Protein AF-A0A813JME2-F1 (afdb_monomer_lite)

Structure (mmCIF, N/CA/C/O backbone):
data_AF-A0A813JME2-F1
#
_entry.id   AF-A0A813JME2-F1
#
loop_
_atom_site.group_PDB
_atom_site.id
_atom_site.type_symbol
_atom_site.label_atom_id
_atom_site.label_alt_id
_atom_site.label_comp_id
_atom_site.label_asym_id
_atom_site.label_entity_id
_atom_site.label_seq_id
_atom_site.pdbx_PDB_ins_code
_atom_site.Cartn_x
_atom_site.Cartn_y
_atom_site.Cartn_z
_atom_site.occupancy
_atom_site.B_iso_or_equiv
_atom_site.auth_seq_id
_atom_site.auth_comp_id
_atom_site.auth_asym_id
_atom_site.auth_atom_id
_atom_site.pdbx_PDB_model_num
ATOM 1 N N . MET A 1 1 ? -10.089 8.782 38.015 1.00 60.94 1 MET A N 1
ATOM 2 C CA . MET A 1 1 ? -9.606 7.844 36.977 1.00 60.94 1 MET A CA 1
ATOM 3 C C . MET A 1 1 ? -10.168 8.331 35.656 1.00 60.94 1 MET A C 1
ATOM 5 O O . MET A 1 1 ? -11.338 8.690 35.646 1.00 60.94 1 MET A O 1
ATOM 9 N N . ALA A 1 2 ? -9.352 8.456 34.610 1.00 76.62 2 ALA A N 1
ATOM 10 C CA . ALA A 1 2 ? -9.854 8.863 33.297 1.00 76.62 2 ALA A CA 1
ATOM 11 C C . ALA A 1 2 ? -10.703 7.731 32.699 1.00 76.62 2 ALA A C 1
ATOM 13 O O . ALA A 1 2 ? -10.344 6.561 32.836 1.00 76.62 2 ALA A O 1
ATOM 14 N N . GLU A 1 3 ? -11.829 8.080 32.084 1.00 81.38 3 GLU A N 1
ATOM 15 C CA . GLU A 1 3 ? -12.683 7.129 31.374 1.00 81.38 3 GLU A CA 1
ATOM 16 C C . GLU A 1 3 ? -11.944 6.600 30.127 1.00 81.38 3 GLU A C 1
ATOM 18 O O . GLU A 1 3 ? -11.267 7.388 29.453 1.00 81.38 3 GLU A O 1
ATOM 23 N N . PRO A 1 4 ? -12.007 5.289 29.818 1.00 81.31 4 PRO A N 1
ATOM 24 C CA . PRO A 1 4 ? -11.370 4.739 28.626 1.00 81.31 4 PRO A CA 1
ATOM 25 C C . PRO A 1 4 ? -11.889 5.419 27.357 1.00 81.31 4 PRO A C 1
ATOM 27 O O . PRO A 1 4 ? -13.094 5.572 27.171 1.00 81.31 4 PRO A O 1
ATOM 30 N N . ILE A 1 5 ? -10.982 5.807 26.459 1.00 81.44 5 ILE A N 1
ATOM 31 C CA . ILE A 1 5 ? -11.365 6.402 25.176 1.00 81.44 5 ILE A CA 1
ATOM 32 C C . ILE A 1 5 ? -11.728 5.262 24.213 1.00 81.44 5 ILE A C 1
ATOM 34 O O . ILE A 1 5 ? -10.855 4.448 23.896 1.00 81.44 5 ILE A O 1
ATOM 38 N N . PRO A 1 6 ? -12.972 5.186 23.706 1.00 80.56 6 PRO A N 1
ATOM 39 C CA . PRO A 1 6 ? -13.353 4.148 22.763 1.00 80.56 6 PRO A CA 1
ATOM 40 C C . PRO A 1 6 ? -12.630 4.367 21.432 1.00 80.56 6 PRO A C 1
ATOM 42 O O . PRO A 1 6 ? -12.854 5.359 20.735 1.00 80.56 6 PRO A O 1
ATOM 45 N N . VAL A 1 7 ? -11.776 3.416 21.054 1.00 83.12 7 VAL A N 1
ATOM 46 C CA . VAL A 1 7 ? -11.053 3.441 19.778 1.00 83.12 7 VAL A CA 1
ATOM 47 C C . VAL A 1 7 ? -11.623 2.426 18.793 1.00 83.12 7 VAL A C 1
ATOM 49 O O . VAL A 1 7 ? -12.152 1.373 19.162 1.00 83.12 7 VAL A O 1
ATOM 52 N N . LYS A 1 8 ? -11.509 2.754 17.506 1.00 86.25 8 LYS A N 1
ATOM 53 C CA . LYS A 1 8 ? -11.695 1.805 16.409 1.00 86.25 8 LYS A CA 1
ATOM 54 C C . LYS A 1 8 ? -10.334 1.534 15.787 1.00 86.25 8 LYS A C 1
ATOM 56 O O . LYS A 1 8 ? -9.578 2.471 15.549 1.00 86.25 8 LYS A O 1
ATOM 61 N N . VAL A 1 9 ? -10.044 0.272 15.505 1.00 88.56 9 VAL A N 1
ATOM 62 C CA . VAL A 1 9 ? -8.795 -0.152 14.868 1.00 88.56 9 VAL A CA 1
ATOM 63 C C . VAL A 1 9 ? -9.138 -0.850 13.570 1.00 88.56 9 VAL A C 1
ATOM 65 O O . VAL A 1 9 ? -10.045 -1.681 13.500 1.00 88.56 9 VAL A O 1
ATOM 68 N N . LEU A 1 10 ? -8.395 -0.498 12.533 1.00 90.81 10 LEU A N 1
ATOM 69 C CA . LEU A 1 10 ? -8.488 -1.128 11.235 1.00 90.81 10 LEU A CA 1
ATOM 70 C C . LEU A 1 10 ? -7.415 -2.218 11.142 1.00 90.81 10 LEU A C 1
ATOM 72 O O . LEU A 1 10 ? -6.223 -1.928 11.190 1.00 90.81 10 LEU A O 1
ATOM 76 N N . LEU A 1 11 ? -7.844 -3.474 11.048 1.00 90.88 11 LEU A N 1
ATOM 77 C CA . LEU A 1 11 ? -6.960 -4.636 11.039 1.00 90.88 11 LEU A CA 1
ATOM 78 C C . LEU A 1 11 ? -6.578 -5.014 9.606 1.00 90.88 11 LEU A C 1
ATOM 80 O O . LEU A 1 11 ? -7.456 -5.202 8.762 1.00 90.88 11 LEU A O 1
ATOM 84 N N . HIS A 1 12 ? -5.277 -5.174 9.359 1.00 91.25 12 HIS A N 1
ATOM 85 C CA . HIS A 1 12 ? -4.747 -5.572 8.056 1.00 91.25 12 HIS A CA 1
ATOM 86 C C . HIS A 1 12 ? -5.102 -7.036 7.703 1.00 91.25 12 HIS A C 1
ATOM 88 O O . HIS A 1 12 ? -5.346 -7.856 8.601 1.00 91.25 12 HIS A O 1
ATOM 94 N N . PRO A 1 13 ? -5.126 -7.389 6.403 1.00 87.75 13 PRO A N 1
ATOM 95 C CA . PRO A 1 13 ? -5.494 -8.729 5.937 1.00 87.75 13 PRO A CA 1
ATOM 96 C C . PRO A 1 13 ? -4.364 -9.771 6.021 1.00 87.75 13 PRO A C 1
ATOM 98 O O . PRO A 1 13 ? -4.634 -10.960 5.892 1.00 87.75 13 PRO A O 1
ATOM 101 N N . LEU A 1 14 ? -3.119 -9.354 6.277 1.00 87.38 14 LEU A N 1
ATOM 102 C CA . LEU A 1 14 ? -1.925 -10.218 6.395 1.00 87.38 14 LEU A CA 1
ATOM 103 C C . LEU A 1 14 ? -1.795 -10.910 7.775 1.00 87.38 14 LEU A C 1
ATOM 105 O O . LEU A 1 14 ? -0.709 -11.010 8.339 1.00 87.38 14 LEU A O 1
ATOM 109 N N . ARG A 1 15 ? -2.918 -11.297 8.385 1.00 83.75 15 ARG A N 1
ATOM 110 C CA . ARG A 1 15 ? -2.955 -11.986 9.688 1.00 83.75 15 ARG A CA 1
ATOM 111 C C . ARG A 1 15 ? -3.179 -13.476 9.470 1.00 83.75 15 ARG A C 1
ATOM 113 O O . ARG A 1 15 ? -3.865 -13.853 8.521 1.00 83.75 15 ARG A O 1
ATOM 120 N N . ASP A 1 16 ? -2.690 -14.305 10.385 1.00 78.50 16 ASP A N 1
ATOM 121 C CA . ASP A 1 16 ? -2.906 -15.751 10.319 1.00 78.50 16 ASP A CA 1
ATOM 122 C C . ASP A 1 16 ? -4.400 -16.088 10.166 1.00 78.50 16 ASP A C 1
ATOM 124 O O . ASP A 1 16 ? -5.275 -15.471 10.787 1.00 78.50 16 ASP A O 1
ATOM 128 N N . GLY A 1 17 ? -4.704 -17.030 9.270 1.00 74.62 17 GLY A N 1
ATOM 129 C CA . GLY A 1 17 ? -6.075 -17.442 8.954 1.00 74.62 17 GLY A CA 1
ATOM 130 C C . GLY A 1 17 ? -6.887 -16.457 8.101 1.00 74.62 17 GLY A C 1
ATOM 131 O O . GLY A 1 17 ? -8.100 -16.627 7.987 1.00 74.62 17 GLY A O 1
ATOM 132 N N . HIS A 1 18 ? -6.262 -15.434 7.510 1.00 77.81 18 HIS A N 1
ATOM 133 C CA . HIS A 1 18 ? -6.914 -14.481 6.603 1.00 77.81 18 HIS A CA 1
ATOM 134 C C . HIS A 1 18 ? -6.369 -14.600 5.166 1.00 77.81 18 HIS A C 1
ATOM 136 O O . HIS A 1 18 ? -5.493 -15.405 4.875 1.00 77.81 18 HIS A O 1
ATOM 142 N N . SER A 1 19 ? -6.929 -13.824 4.233 1.00 73.19 19 SER A N 1
ATOM 143 C CA . SER A 1 19 ? -6.691 -13.941 2.784 1.00 73.19 19 SER A CA 1
ATOM 144 C C . SER A 1 19 ? -5.310 -13.481 2.286 1.00 73.19 19 SER A C 1
ATOM 146 O O . SER A 1 19 ? -5.064 -13.539 1.080 1.00 73.19 19 SER A O 1
ATOM 148 N N . GLY A 1 20 ? -4.453 -12.947 3.162 1.00 73.12 20 GLY A N 1
ATOM 149 C CA . GLY A 1 20 ? -3.122 -12.440 2.819 1.00 73.12 20 GLY A CA 1
ATOM 150 C C . GLY A 1 20 ? -1.989 -13.377 3.256 1.00 73.12 20 GLY A C 1
ATOM 151 O O . GLY A 1 20 ? -2.209 -14.250 4.096 1.00 73.12 20 GLY A O 1
ATOM 152 N N . PRO A 1 21 ? -0.771 -13.200 2.715 1.00 78.94 21 PRO A N 1
ATOM 153 C CA . PRO A 1 21 ? 0.411 -13.874 3.244 1.00 78.94 21 PRO A CA 1
ATOM 154 C C . PRO A 1 21 ? 0.682 -13.432 4.697 1.00 78.94 21 PRO A C 1
ATOM 156 O O . PRO A 1 21 ? 0.297 -12.316 5.064 1.00 78.94 21 PRO A O 1
ATOM 159 N N . PRO A 1 22 ? 1.346 -14.266 5.520 1.00 86.75 22 PRO A N 1
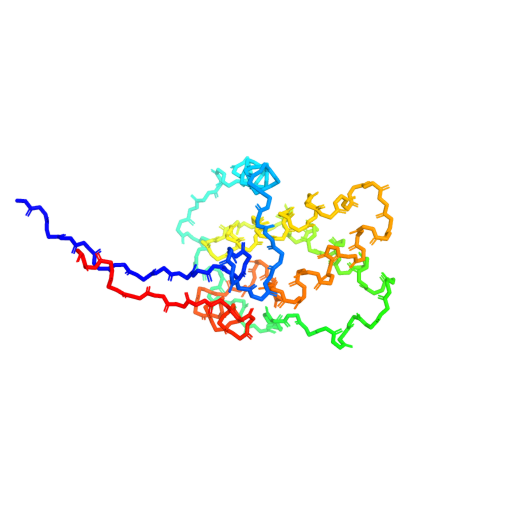ATOM 160 C CA . PRO A 1 22 ? 1.761 -13.870 6.863 1.00 86.75 22 PRO A CA 1
ATOM 161 C C . PRO A 1 22 ? 2.603 -12.590 6.838 1.00 86.75 22 PRO A C 1
ATOM 163 O O . PRO A 1 22 ? 3.437 -12.402 5.950 1.00 86.75 22 PRO A O 1
ATOM 166 N N . LEU A 1 23 ? 2.376 -11.707 7.809 1.00 91.44 23 LEU A N 1
ATOM 167 C CA . LEU A 1 23 ? 3.125 -10.461 7.947 1.00 91.44 23 LEU A CA 1
ATOM 168 C C . LEU A 1 23 ? 4.603 -10.740 8.265 1.00 91.44 23 LEU A C 1
ATOM 170 O O . LEU A 1 23 ? 4.917 -11.370 9.276 1.00 91.44 23 LEU A O 1
ATOM 174 N N . ASP A 1 24 ? 5.518 -10.190 7.465 1.00 93.69 24 ASP A N 1
ATOM 175 C CA . ASP A 1 24 ? 6.935 -10.140 7.827 1.00 93.69 24 ASP A CA 1
ATOM 176 C C . ASP A 1 24 ? 7.168 -8.998 8.828 1.00 93.69 24 ASP A C 1
ATOM 178 O O . ASP A 1 24 ? 7.235 -7.815 8.482 1.00 93.69 24 ASP A O 1
ATOM 182 N N . HIS A 1 25 ? 7.290 -9.361 10.103 1.00 91.75 25 HIS A N 1
ATOM 183 C CA . HIS A 1 25 ? 7.501 -8.405 11.186 1.00 91.75 25 HIS A CA 1
ATOM 184 C C . HIS A 1 25 ? 8.811 -7.614 11.055 1.00 91.75 25 HIS A C 1
ATOM 186 O O . HIS A 1 25 ? 8.851 -6.451 11.463 1.00 91.75 25 HIS A O 1
ATOM 192 N N . GLN A 1 26 ? 9.870 -8.206 10.492 1.00 94.94 26 GLN A N 1
ATOM 193 C CA . GLN A 1 26 ? 11.148 -7.514 10.310 1.00 94.94 26 GLN A CA 1
ATOM 194 C C . GLN A 1 26 ? 11.036 -6.475 9.198 1.00 94.94 26 GLN A C 1
ATOM 196 O O . GLN A 1 26 ? 11.411 -5.318 9.406 1.00 94.94 26 GLN A O 1
ATOM 201 N N . ALA A 1 27 ? 10.449 -6.852 8.059 1.00 93.94 27 ALA A N 1
ATOM 202 C CA . ALA A 1 27 ? 10.188 -5.925 6.963 1.00 93.94 27 ALA A CA 1
ATOM 203 C C . ALA A 1 27 ? 9.257 -4.784 7.397 1.00 93.94 27 ALA A C 1
ATOM 205 O O . ALA A 1 27 ? 9.490 -3.624 7.054 1.00 93.94 27 ALA A O 1
ATOM 206 N N . PHE A 1 28 ? 8.228 -5.088 8.197 1.00 93.56 28 PHE A N 1
ATOM 207 C CA . PHE A 1 28 ? 7.305 -4.076 8.708 1.00 93.56 28 PHE A CA 1
ATOM 208 C C . PHE A 1 28 ? 8.002 -3.099 9.658 1.00 93.56 28 PHE A C 1
ATOM 210 O O . PHE A 1 28 ? 7.843 -1.886 9.527 1.00 93.56 28 PHE A O 1
ATOM 217 N N . HIS A 1 29 ? 8.824 -3.602 10.581 1.00 92.94 29 HIS A N 1
ATOM 218 C CA . HIS A 1 29 ? 9.590 -2.746 11.482 1.00 92.94 29 HIS A CA 1
ATOM 219 C C . HIS A 1 29 ? 10.590 -1.862 10.723 1.00 92.94 29 HIS A C 1
ATOM 221 O O . HIS A 1 29 ? 10.688 -0.668 11.003 1.00 92.94 29 HIS A O 1
ATOM 227 N N . ALA A 1 30 ? 11.278 -2.417 9.721 1.00 91.12 30 ALA A N 1
ATOM 228 C CA . ALA A 1 30 ? 12.161 -1.650 8.847 1.00 91.12 30 ALA A CA 1
ATOM 229 C C . ALA A 1 30 ? 11.396 -0.539 8.108 1.00 91.12 30 ALA A C 1
ATOM 231 O O . ALA A 1 30 ? 11.845 0.606 8.090 1.00 91.12 30 ALA A O 1
ATOM 232 N N . ALA A 1 31 ? 10.200 -0.833 7.585 1.00 92.81 31 ALA A N 1
ATOM 233 C CA . ALA A 1 31 ? 9.345 0.164 6.944 1.00 92.81 31 ALA A CA 1
ATOM 234 C C . ALA A 1 31 ? 8.957 1.306 7.899 1.00 92.81 31 ALA A C 1
ATOM 236 O O . ALA A 1 31 ? 9.030 2.476 7.521 1.00 92.81 31 ALA A O 1
ATOM 237 N N . VAL A 1 32 ? 8.596 0.985 9.148 1.00 91.31 32 VAL A N 1
ATOM 238 C CA . VAL A 1 32 ? 8.302 1.989 10.186 1.00 91.31 32 VAL A CA 1
ATOM 239 C C . VAL A 1 32 ? 9.520 2.866 10.457 1.00 91.31 32 VAL A C 1
ATOM 241 O O . VAL A 1 32 ? 9.383 4.085 10.505 1.00 91.31 32 VAL A O 1
ATOM 244 N N . GLN A 1 33 ? 10.708 2.277 10.603 1.00 88.44 33 GLN A N 1
ATOM 245 C CA . GLN A 1 33 ? 11.939 3.031 10.852 1.00 88.44 33 GLN A CA 1
ATOM 246 C C . GLN A 1 33 ? 12.292 3.965 9.690 1.00 88.44 33 GLN A C 1
ATOM 248 O O . GLN A 1 33 ? 12.606 5.131 9.932 1.00 88.44 33 GLN A O 1
ATOM 253 N N . CYS A 1 34 ? 12.182 3.484 8.447 1.00 84.19 34 CYS A N 1
ATOM 254 C CA . CYS A 1 34 ? 12.389 4.305 7.256 1.00 84.19 34 CYS A CA 1
ATOM 255 C C . CYS A 1 34 ? 11.449 5.516 7.250 1.00 84.19 34 CYS A C 1
ATOM 257 O O . CYS A 1 34 ? 11.903 6.644 7.103 1.00 84.19 34 CYS A O 1
ATOM 259 N N . CYS A 1 35 ? 10.152 5.305 7.486 1.00 83.62 35 CYS A N 1
ATOM 260 C CA . CYS A 1 35 ? 9.176 6.395 7.461 1.00 83.62 35 CYS A CA 1
ATOM 261 C C . CYS A 1 35 ? 9.243 7.310 8.695 1.00 83.62 35 CYS A C 1
ATOM 263 O O . CYS A 1 35 ? 8.872 8.481 8.613 1.00 83.62 35 CYS A O 1
ATOM 265 N N . ALA A 1 36 ? 9.705 6.810 9.844 1.00 79.81 36 ALA A N 1
ATOM 266 C CA . ALA A 1 36 ? 9.856 7.613 11.054 1.00 79.81 36 ALA A CA 1
ATOM 267 C C . ALA A 1 36 ? 10.953 8.674 10.896 1.00 79.81 36 ALA A C 1
ATOM 269 O O . ALA A 1 36 ? 10.751 9.807 11.343 1.00 79.81 36 ALA A O 1
ATOM 270 N N . ALA A 1 37 ? 12.057 8.335 10.216 1.00 69.44 37 ALA A N 1
ATOM 271 C CA . ALA A 1 37 ? 13.123 9.280 9.879 1.00 69.44 37 ALA A CA 1
ATOM 272 C C . ALA A 1 37 ? 12.595 10.484 9.072 1.00 69.44 37 ALA A C 1
ATOM 274 O O . ALA A 1 37 ? 13.005 11.616 9.320 1.00 69.44 37 ALA A O 1
ATOM 275 N N . ASP A 1 38 ? 11.610 10.254 8.200 1.00 64.75 38 ASP A N 1
ATOM 276 C CA . ASP A 1 38 ? 10.999 11.286 7.350 1.00 64.75 38 ASP A CA 1
ATOM 277 C C . ASP A 1 38 ? 9.925 12.126 8.079 1.00 64.75 38 ASP A C 1
ATOM 279 O O . ASP A 1 38 ? 9.548 13.214 7.640 1.00 64.75 38 ASP A O 1
ATOM 283 N N . SER A 1 39 ? 9.401 11.636 9.210 1.00 60.09 39 SER A N 1
ATOM 284 C CA . SER A 1 39 ? 8.198 12.181 9.861 1.00 60.09 39 SER A CA 1
ATOM 285 C C . SER A 1 39 ? 8.418 13.359 10.820 1.00 60.09 39 SER A C 1
ATOM 287 O O . SER A 1 39 ? 7.438 13.960 11.261 1.00 60.09 39 SER A O 1
ATOM 289 N N . GLN A 1 40 ? 9.658 13.754 11.133 1.00 55.69 40 GLN A N 1
ATOM 290 C CA . GLN A 1 40 ? 9.927 14.784 12.157 1.00 55.69 40 GLN A CA 1
ATOM 291 C C . GLN A 1 40 ? 9.462 16.219 11.799 1.00 55.69 40 GLN A C 1
ATOM 293 O O . GLN A 1 40 ? 9.604 17.130 12.610 1.00 55.69 40 GLN A O 1
ATOM 298 N N . ALA A 1 41 ? 8.858 16.445 10.627 1.00 53.38 41 ALA A N 1
ATOM 299 C CA . ALA A 1 41 ? 8.469 17.769 10.122 1.00 53.38 41 ALA A CA 1
ATOM 300 C C . ALA A 1 41 ? 6.968 18.138 10.275 1.00 53.38 41 ALA A C 1
ATOM 302 O O . ALA A 1 41 ? 6.435 18.927 9.489 1.00 53.38 41 ALA A O 1
ATOM 303 N N . TRP A 1 42 ? 6.244 17.576 11.247 1.00 54.59 42 TRP A N 1
ATOM 304 C CA . TRP A 1 42 ? 4.785 17.744 11.351 1.00 54.59 42 TRP A CA 1
ATOM 305 C C . TRP A 1 42 ? 4.312 19.020 12.068 1.00 54.59 42 TRP A C 1
ATOM 307 O O . TRP A 1 42 ? 4.650 19.263 13.223 1.00 54.59 42 TRP A O 1
ATOM 317 N N . CYS A 1 43 ? 3.417 19.784 11.425 1.00 50.78 43 CYS A N 1
ATOM 318 C CA . CYS A 1 43 ? 2.623 20.843 12.057 1.00 50.78 43 CYS A CA 1
ATOM 319 C C . CY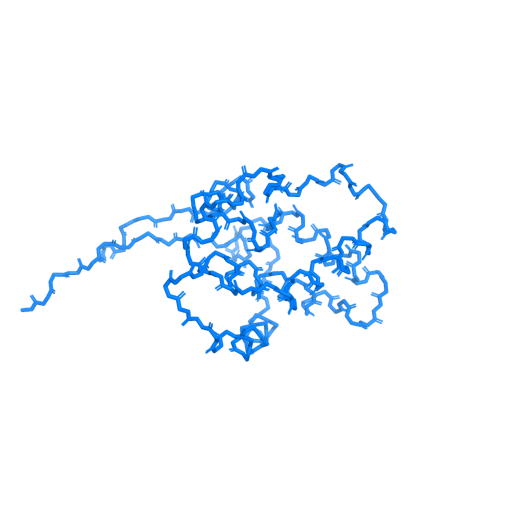S A 1 43 ? 1.155 20.820 11.586 1.00 50.78 43 CYS A C 1
ATOM 321 O O . CYS A 1 43 ? 0.827 20.327 10.504 1.00 50.78 43 CYS A O 1
ATOM 323 N N . LEU A 1 44 ? 0.263 21.392 12.402 1.00 50.12 44 LEU A N 1
ATOM 324 C CA . LEU A 1 44 ? -1.195 21.442 12.202 1.00 50.12 44 LEU A CA 1
ATOM 325 C C . LEU A 1 44 ? -1.620 22.049 10.843 1.00 50.12 44 LEU A C 1
ATOM 327 O O . LEU A 1 44 ? -2.670 21.703 10.306 1.00 50.12 44 LEU A O 1
ATOM 331 N N . GLN A 1 45 ? -0.787 22.911 10.244 1.00 50.91 45 GLN A N 1
ATOM 332 C CA . GLN A 1 45 ? -1.028 23.491 8.914 1.00 50.91 45 GLN A CA 1
ATOM 333 C C . GLN A 1 45 ? -1.038 22.448 7.782 1.00 50.91 45 GLN A C 1
ATOM 335 O O . GLN A 1 45 ? -1.679 22.677 6.755 1.00 50.91 45 GLN A O 1
ATOM 340 N N . THR A 1 46 ? -0.373 21.301 7.950 1.00 53.56 46 THR A N 1
ATOM 341 C CA . THR A 1 46 ? -0.321 20.240 6.929 1.00 53.56 46 THR A CA 1
ATOM 342 C C . THR A 1 46 ? -1.670 19.530 6.777 1.00 53.56 46 THR A C 1
ATO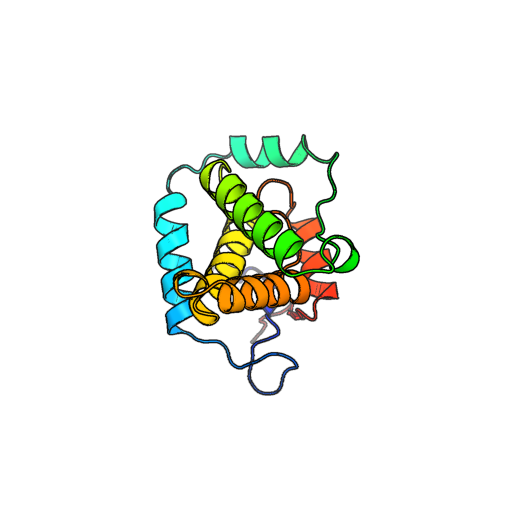M 344 O O . THR A 1 46 ? -2.082 19.238 5.655 1.00 53.56 46 THR A O 1
ATOM 347 N N . ALA A 1 47 ? -2.415 19.342 7.874 1.00 49.66 47 ALA A N 1
ATOM 348 C CA . ALA A 1 47 ? -3.752 18.739 7.846 1.00 49.66 47 ALA A CA 1
ATOM 349 C C . ALA A 1 47 ? -4.769 19.594 7.065 1.00 49.66 47 ALA A C 1
ATOM 351 O O . ALA A 1 47 ? -5.637 19.056 6.381 1.00 49.66 47 ALA A O 1
ATOM 352 N N . LEU A 1 48 ? -4.630 20.925 7.112 1.00 52.38 48 LEU A N 1
ATOM 353 C CA . LEU A 1 48 ? -5.513 21.852 6.397 1.00 52.38 48 LEU A CA 1
ATOM 354 C C . LEU A 1 48 ? -5.269 21.857 4.878 1.00 52.38 48 LEU A C 1
ATOM 356 O O . LEU A 1 48 ? -6.222 22.000 4.118 1.00 52.38 48 LEU A O 1
ATOM 360 N N . ARG A 1 49 ? -4.026 21.650 4.411 1.00 51.94 49 ARG A N 1
ATOM 361 C CA . ARG A 1 49 ? -3.720 21.583 2.966 1.00 51.94 49 ARG A CA 1
ATOM 362 C C . ARG A 1 49 ? -4.269 20.322 2.302 1.00 51.94 49 ARG A C 1
ATOM 364 O O . ARG A 1 49 ? -4.791 20.425 1.194 1.00 51.94 49 ARG A O 1
ATOM 371 N N . ALA A 1 50 ? -4.232 19.1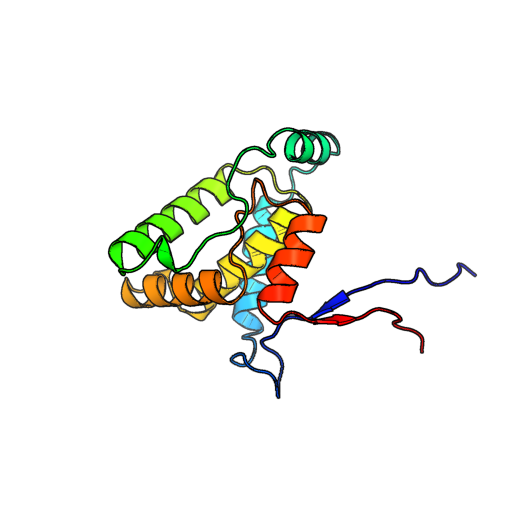76 2.985 1.00 51.69 50 ALA A N 1
ATOM 372 C CA . ALA A 1 50 ? -4.827 17.935 2.479 1.00 51.69 50 ALA A CA 1
ATOM 373 C C . ALA A 1 50 ? -6.337 18.089 2.200 1.00 51.69 50 ALA A C 1
ATOM 375 O O . ALA A 1 50 ? -6.837 17.564 1.213 1.00 51.69 50 ALA A O 1
ATOM 376 N N . GLY A 1 51 ? -7.048 18.894 3.000 1.00 52.19 51 GLY A N 1
ATOM 377 C CA . GLY A 1 51 ? -8.467 19.196 2.780 1.00 52.19 51 GLY A CA 1
ATOM 378 C C . GLY A 1 51 ? -8.768 20.073 1.556 1.00 52.19 51 GLY A C 1
ATOM 379 O O . GLY A 1 51 ? -9.921 20.151 1.146 1.00 52.19 51 GLY A O 1
ATOM 380 N N . THR A 1 52 ? -7.762 20.727 0.961 1.00 50.81 52 THR A N 1
ATOM 381 C CA . THR A 1 52 ? -7.937 21.632 -0.196 1.00 50.81 52 THR A CA 1
ATOM 382 C C . THR A 1 52 ? -7.512 21.029 -1.540 1.00 50.81 52 THR A C 1
ATOM 384 O O . THR A 1 52 ? -7.834 21.594 -2.582 1.00 50.81 52 THR A O 1
ATOM 387 N N . VAL A 1 53 ? -6.835 19.874 -1.542 1.00 50.75 53 VAL A N 1
ATOM 388 C CA . VAL A 1 53 ? -6.355 19.175 -2.753 1.00 50.75 53 VAL A CA 1
ATOM 389 C C . VAL A 1 53 ? -7.199 17.914 -2.990 1.00 50.75 53 VAL A C 1
ATOM 391 O O . VAL A 1 53 ? -6.686 16.809 -3.088 1.00 50.75 53 VAL A O 1
ATOM 394 N N . ALA A 1 54 ? -8.522 18.068 -3.057 1.00 49.50 54 ALA A N 1
ATOM 395 C CA . ALA A 1 54 ? -9.471 16.963 -3.255 1.00 49.50 54 ALA A CA 1
ATOM 396 C C . ALA A 1 54 ? -9.980 16.863 -4.711 1.00 49.50 54 ALA A C 1
ATOM 398 O O . ALA A 1 54 ? -11.151 16.582 -4.950 1.00 49.50 54 ALA A O 1
ATOM 399 N N . PHE A 1 55 ? -9.118 17.130 -5.700 1.00 47.59 55 PHE A N 1
ATOM 400 C CA . PHE A 1 55 ? -9.482 17.082 -7.130 1.00 47.59 55 PHE A CA 1
ATOM 401 C C . PHE A 1 55 ? -8.673 16.052 -7.944 1.00 47.59 55 PHE A C 1
ATOM 403 O O . PHE A 1 55 ? -8.546 16.183 -9.159 1.00 47.59 55 PHE A O 1
ATOM 410 N N . GLY A 1 56 ? -8.132 15.014 -7.296 1.00 54.50 56 GLY A N 1
ATOM 411 C CA . GLY A 1 56 ? -7.412 13.914 -7.951 1.00 54.50 56 GLY A CA 1
ATOM 412 C C . GLY A 1 56 ? -8.012 12.540 -7.642 1.00 54.50 56 GLY A C 1
ATOM 413 O O . GLY A 1 56 ? -8.737 12.380 -6.663 1.00 54.50 56 GLY A O 1
ATOM 414 N N . LYS A 1 57 ? -7.701 11.527 -8.465 1.00 62.06 57 LYS A N 1
ATOM 415 C CA . LYS A 1 57 ? -7.992 10.120 -8.137 1.00 62.06 57 LYS A CA 1
ATOM 416 C C . LYS A 1 57 ? -7.188 9.734 -6.886 1.00 62.06 57 LYS A C 1
ATOM 418 O O . LYS A 1 57 ? -5.987 9.515 -6.975 1.00 62.06 57 LYS A O 1
ATOM 423 N N . GLU A 1 58 ? -7.844 9.636 -5.733 1.00 74.00 58 GLU A N 1
ATOM 424 C CA . GLU A 1 58 ? -7.212 9.199 -4.473 1.00 74.00 58 GLU A CA 1
ATOM 425 C C . GLU A 1 58 ? -6.904 7.689 -4.456 1.00 74.00 58 GLU A C 1
ATOM 427 O O . GLU A 1 58 ? -6.105 7.221 -3.645 1.00 74.00 58 GLU A O 1
ATOM 432 N N . ILE A 1 59 ? -7.532 6.934 -5.366 1.00 86.69 59 ILE A N 1
ATOM 433 C CA . ILE A 1 59 ? -7.494 5.472 -5.442 1.00 86.69 59 ILE A CA 1
ATOM 434 C C . ILE A 1 59 ? -6.776 5.047 -6.721 1.00 86.69 59 ILE A C 1
ATOM 436 O O . ILE A 1 59 ? -7.128 5.498 -7.814 1.00 86.69 59 ILE A O 1
ATOM 440 N N . LEU A 1 60 ? -5.807 4.147 -6.581 1.00 91.81 60 LEU A N 1
ATOM 441 C CA . LEU A 1 60 ? -5.114 3.516 -7.700 1.00 91.81 60 LEU A CA 1
ATOM 442 C C . LEU A 1 60 ? -5.971 2.365 -8.247 1.00 91.81 60 LEU A C 1
ATOM 444 O O . LEU A 1 60 ? -6.350 1.465 -7.501 1.00 91.81 60 LEU A O 1
ATOM 448 N N . ASP A 1 61 ? -6.280 2.374 -9.542 1.00 91.75 61 ASP A N 1
ATOM 449 C CA . ASP A 1 61 ? -6.995 1.269 -10.185 1.00 91.75 61 ASP A CA 1
ATOM 450 C C . ASP A 1 61 ? -5.983 0.302 -10.816 1.00 91.75 61 ASP A C 1
ATOM 452 O O . ASP A 1 61 ? -5.204 0.732 -11.666 1.00 91.75 61 ASP A O 1
ATOM 456 N N . PRO A 1 62 ? -5.983 -0.999 -10.471 1.00 92.19 62 PRO A N 1
ATOM 457 C CA . PRO A 1 62 ? -5.091 -1.970 -11.101 1.00 92.19 62 PRO A CA 1
ATOM 458 C C . PRO A 1 62 ? -5.196 -2.007 -12.633 1.00 92.19 62 PRO A C 1
ATOM 460 O O . PRO A 1 62 ? -4.220 -2.328 -13.308 1.00 92.19 62 PRO A O 1
ATOM 463 N N . ARG A 1 63 ? -6.362 -1.658 -13.195 1.00 93.56 63 ARG A N 1
ATOM 464 C CA . ARG A 1 63 ? -6.593 -1.612 -14.648 1.00 93.56 63 ARG A CA 1
ATOM 465 C C . ARG A 1 63 ? -5.812 -0.500 -15.344 1.00 93.56 63 ARG A C 1
ATOM 467 O O . ARG A 1 63 ? -5.535 -0.633 -16.532 1.00 93.56 63 ARG A O 1
ATOM 474 N N . ASP A 1 64 ? -5.446 0.551 -14.613 1.00 93.12 64 ASP A N 1
ATOM 475 C CA . ASP A 1 64 ? -4.612 1.641 -15.125 1.00 93.12 64 ASP A CA 1
ATOM 476 C C . ASP A 1 64 ? -3.128 1.201 -15.249 1.00 93.12 64 ASP A C 1
ATOM 478 O O . ASP A 1 64 ? -2.341 1.890 -15.895 1.00 93.12 64 ASP A O 1
ATOM 482 N N . PHE A 1 65 ? -2.747 0.037 -14.688 1.00 94.50 65 PHE A N 1
ATOM 483 C CA . PHE A 1 65 ? -1.367 -0.482 -14.662 1.00 94.50 65 PHE A CA 1
ATOM 484 C C . PHE A 1 65 ? -1.269 -1.964 -15.099 1.00 94.50 65 PHE A C 1
ATOM 486 O O . PHE A 1 65 ? -0.890 -2.843 -14.306 1.00 94.50 65 PHE A O 1
ATOM 493 N N . PRO A 1 66 ? -1.633 -2.286 -16.355 1.00 94.81 66 PRO A N 1
ATOM 494 C CA . PRO A 1 66 ? -1.793 -3.666 -16.814 1.00 94.81 66 PRO A CA 1
ATOM 495 C C . PRO A 1 66 ? -0.469 -4.427 -16.971 1.00 94.81 66 PRO A C 1
ATOM 497 O O . PRO A 1 66 ? -0.440 -5.649 -16.803 1.00 94.81 66 PRO A O 1
ATOM 500 N N . ASP A 1 67 ? 0.638 -3.737 -17.241 1.00 95.94 67 ASP A N 1
ATOM 501 C CA . ASP A 1 67 ? 1.931 -4.350 -17.559 1.00 95.94 67 ASP A CA 1
ATOM 502 C C . ASP A 1 67 ? 3.053 -3.964 -16.569 1.00 95.94 67 ASP A C 1
ATOM 504 O O . ASP A 1 67 ? 2.952 -2.943 -15.880 1.00 95.94 67 ASP A O 1
ATOM 508 N N . PRO A 1 68 ? 4.153 -4.741 -16.505 1.00 95.56 68 PRO A N 1
ATOM 509 C CA . PRO A 1 68 ? 5.250 -4.466 -15.577 1.00 95.56 68 PRO A CA 1
ATOM 510 C C . PRO A 1 68 ? 5.934 -3.105 -15.756 1.00 95.56 68 PRO A C 1
ATOM 512 O O . PRO A 1 68 ? 6.447 -2.546 -14.788 1.00 95.56 68 PRO A O 1
ATOM 515 N N . CYS A 1 69 ? 5.949 -2.545 -16.970 1.00 94.94 69 CYS A N 1
ATOM 516 C CA . CYS A 1 69 ? 6.561 -1.241 -17.222 1.00 94.94 69 CYS A CA 1
ATOM 517 C C . CYS A 1 69 ? 5.716 -0.122 -16.601 1.00 94.94 69 CYS A C 1
ATOM 519 O O . CYS A 1 69 ? 6.248 0.716 -15.869 1.00 94.94 69 CYS A O 1
ATOM 521 N N . SER A 1 70 ? 4.394 -0.163 -16.800 1.00 95.62 70 SER A N 1
ATOM 522 C CA . SER A 1 70 ? 3.456 0.771 -16.162 1.00 95.62 70 SER A CA 1
ATOM 523 C C . SER A 1 70 ? 3.519 0.698 -14.629 1.00 95.62 70 SER A C 1
ATOM 525 O O . SER A 1 70 ? 3.525 1.728 -13.952 1.00 95.62 70 SER A O 1
ATOM 527 N N . ARG A 1 71 ? 3.667 -0.511 -14.069 1.00 97.06 71 ARG A N 1
ATOM 528 C CA . ARG A 1 71 ? 3.803 -0.731 -12.623 1.00 97.06 71 ARG A CA 1
ATOM 529 C C . ARG A 1 71 ? 5.133 -0.226 -12.070 1.00 97.06 71 ARG A C 1
ATOM 531 O O . ARG A 1 71 ? 5.143 0.425 -11.028 1.00 97.06 71 ARG A O 1
ATOM 538 N N . ALA A 1 72 ? 6.242 -0.425 -12.778 1.00 95.06 72 ALA A N 1
ATOM 539 C CA . ALA A 1 72 ? 7.521 0.181 -12.404 1.00 95.06 72 ALA A CA 1
ATOM 540 C C . ALA A 1 72 ? 7.447 1.722 -12.403 1.00 95.06 72 ALA A C 1
ATOM 542 O O . ALA A 1 72 ? 7.966 2.366 -11.487 1.00 95.06 72 ALA A O 1
ATOM 543 N N . GLY A 1 73 ? 6.746 2.307 -13.384 1.00 95.06 73 GLY A N 1
ATOM 544 C CA . GLY A 1 73 ? 6.450 3.741 -13.432 1.00 95.06 73 GLY A CA 1
ATOM 545 C C . GLY A 1 73 ? 5.671 4.218 -12.204 1.00 95.06 73 GLY A C 1
ATOM 546 O O . GLY A 1 73 ? 6.081 5.181 -11.554 1.00 95.06 73 GLY A O 1
ATOM 547 N N . LEU A 1 74 ? 4.617 3.490 -11.822 1.00 95.94 74 LEU A N 1
ATOM 548 C CA . LEU A 1 74 ? 3.854 3.763 -10.602 1.00 95.94 74 LEU A CA 1
ATOM 549 C C . LEU A 1 74 ? 4.732 3.695 -9.346 1.00 95.94 74 LEU A C 1
ATOM 551 O O . LEU A 1 74 ? 4.641 4.568 -8.486 1.00 95.94 74 LEU A O 1
ATOM 555 N N . LEU A 1 75 ? 5.613 2.697 -9.229 1.00 95.75 75 LEU A N 1
ATOM 556 C CA . LEU A 1 75 ? 6.504 2.589 -8.071 1.00 95.75 75 LEU A CA 1
ATOM 557 C C . LEU A 1 75 ? 7.443 3.794 -7.960 1.00 95.75 75 LEU A C 1
ATOM 559 O O . LEU A 1 75 ? 7.659 4.324 -6.866 1.00 95.75 75 LEU A O 1
ATOM 563 N N . HIS A 1 76 ? 7.992 4.234 -9.093 1.00 95.25 76 HIS A N 1
ATOM 564 C CA . HIS A 1 76 ? 8.826 5.428 -9.154 1.00 95.25 76 HIS A CA 1
ATOM 565 C C . HIS A 1 76 ? 8.040 6.682 -8.748 1.00 95.25 76 HIS A C 1
ATOM 567 O O . HIS A 1 76 ? 8.522 7.467 -7.927 1.00 95.25 76 HIS A O 1
ATOM 573 N N . GLU A 1 77 ? 6.811 6.837 -9.248 1.00 93.69 77 GLU A N 1
ATOM 574 C CA . GLU A 1 77 ? 5.924 7.938 -8.870 1.00 93.69 77 GLU A CA 1
ATOM 575 C C . GLU A 1 77 ? 5.622 7.926 -7.365 1.00 93.69 77 GLU A C 1
ATOM 577 O O . GLU A 1 77 ? 5.777 8.948 -6.698 1.00 93.69 77 GLU A O 1
ATOM 582 N N . LEU A 1 78 ? 5.268 6.771 -6.794 1.00 92.94 78 LEU A N 1
ATOM 583 C CA . LEU A 1 78 ? 4.996 6.632 -5.362 1.00 92.94 78 LEU A CA 1
ATOM 584 C C . LEU A 1 78 ? 6.222 6.975 -4.508 1.00 92.94 78 LEU A C 1
ATOM 586 O O . LEU A 1 78 ? 6.093 7.629 -3.475 1.00 92.94 78 LEU A O 1
ATOM 590 N N . ARG A 1 79 ? 7.432 6.574 -4.916 1.00 92.69 79 ARG A N 1
ATOM 591 C CA . ARG A 1 79 ? 8.681 6.989 -4.246 1.00 92.69 79 ARG A CA 1
ATOM 592 C C . ARG A 1 79 ? 8.884 8.504 -4.316 1.00 92.69 79 ARG A C 1
ATOM 594 O O . ARG A 1 79 ? 9.154 9.123 -3.290 1.00 92.69 79 ARG A O 1
ATOM 601 N N . SER A 1 80 ? 8.703 9.100 -5.494 1.00 90.75 80 SER A N 1
ATOM 602 C CA . SER A 1 80 ? 8.844 10.547 -5.704 1.00 90.75 80 SER A CA 1
ATOM 603 C C . SER A 1 80 ? 7.846 11.355 -4.864 1.00 90.75 80 SER A C 1
ATOM 605 O O . SER A 1 80 ? 8.220 12.313 -4.180 1.00 90.75 80 SER A O 1
ATOM 607 N N . ARG A 1 81 ? 6.581 10.923 -4.835 1.00 87.75 81 ARG A N 1
ATOM 608 C CA . ARG A 1 81 ? 5.533 11.528 -4.006 1.00 87.75 81 ARG A CA 1
ATOM 609 C C . ARG A 1 81 ? 5.858 11.423 -2.527 1.00 87.75 81 ARG A C 1
ATOM 611 O O . ARG A 1 81 ? 5.741 12.413 -1.824 1.00 87.75 81 ARG A O 1
ATOM 618 N N . ARG A 1 82 ? 6.328 10.271 -2.044 1.00 87.00 82 ARG A N 1
ATOM 619 C CA . ARG A 1 82 ? 6.729 10.115 -0.634 1.00 87.00 82 ARG A CA 1
ATOM 620 C C . ARG A 1 82 ? 7.868 11.049 -0.237 1.00 87.00 82 ARG A C 1
ATOM 622 O O . ARG A 1 82 ? 7.783 11.661 0.818 1.00 87.00 82 ARG A O 1
ATOM 629 N N . ALA A 1 83 ? 8.871 11.207 -1.100 1.00 84.25 83 ALA A N 1
ATOM 630 C CA . ALA A 1 83 ? 10.002 12.100 -0.847 1.00 84.25 83 ALA A CA 1
ATOM 631 C C . ALA A 1 83 ? 9.619 13.594 -0.836 1.00 84.25 83 ALA A C 1
ATOM 633 O O . ALA A 1 83 ? 10.278 14.397 -0.182 1.00 84.25 83 ALA A O 1
ATOM 634 N N . SER A 1 84 ? 8.571 13.980 -1.570 1.00 80.25 84 SER A N 1
ATOM 635 C CA . SER A 1 84 ? 8.106 15.373 -1.677 1.00 80.25 84 SER A CA 1
ATOM 636 C C . SER A 1 84 ? 6.896 15.699 -0.791 1.00 80.25 84 SER A C 1
ATOM 638 O O . SER A 1 84 ? 6.604 16.873 -0.545 1.00 80.25 84 SER A O 1
ATOM 640 N N . CYS A 1 85 ? 6.192 14.682 -0.291 1.00 72.06 85 CYS A N 1
ATOM 641 C CA . CYS A 1 85 ? 5.021 14.826 0.561 1.00 72.06 85 CYS A CA 1
ATOM 642 C C . CYS A 1 85 ? 5.420 15.300 1.960 1.00 72.06 85 CYS A C 1
ATOM 644 O O . CYS A 1 85 ? 6.359 14.796 2.569 1.00 72.06 85 CYS A O 1
ATOM 646 N N . ARG A 1 86 ? 4.639 16.230 2.517 1.00 69.94 86 ARG A N 1
ATOM 647 C CA . ARG A 1 86 ? 4.635 16.466 3.964 1.00 69.94 86 ARG A CA 1
ATOM 648 C C . ARG A 1 86 ? 3.648 15.481 4.584 1.00 69.94 86 ARG A C 1
ATOM 650 O O . ARG A 1 86 ? 2.454 15.621 4.306 1.00 69.94 86 ARG A O 1
ATOM 657 N N . PRO A 1 87 ? 4.099 14.506 5.386 1.00 66.00 87 PRO A N 1
ATOM 658 C CA . PRO A 1 87 ? 3.216 13.439 5.821 1.00 66.00 87 PRO A CA 1
ATOM 659 C C . PRO A 1 87 ? 2.034 13.990 6.638 1.00 66.00 87 PRO A C 1
ATOM 661 O O . PRO A 1 87 ? 2.194 14.865 7.485 1.00 66.00 87 PRO A O 1
ATOM 664 N N . SER A 1 88 ? 0.831 13.489 6.353 1.00 75.00 88 SER A N 1
ATOM 665 C CA . SER A 1 88 ? -0.341 13.552 7.235 1.00 75.00 88 SER A CA 1
ATOM 666 C C . SER A 1 88 ? -0.549 12.199 7.927 1.00 75.00 88 SER A C 1
ATOM 668 O O . SER A 1 88 ? 0.169 11.238 7.643 1.00 75.00 88 SER A O 1
ATOM 670 N N . CYS A 1 89 ? -1.539 12.072 8.818 1.00 77.81 89 CYS A N 1
ATOM 671 C CA . CYS A 1 89 ? -1.766 10.816 9.555 1.00 77.81 89 CYS A CA 1
ATOM 672 C C . CYS A 1 89 ? -2.109 9.655 8.631 1.00 77.81 89 CYS A C 1
ATOM 674 O O . CYS A 1 89 ? -1.677 8.529 8.864 1.00 77.8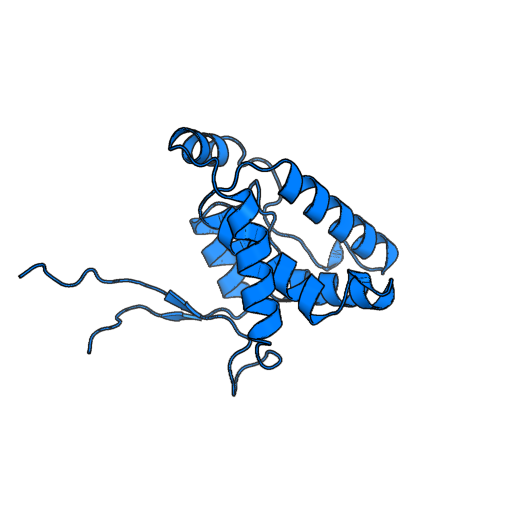1 89 CYS A O 1
ATOM 676 N N . SER A 1 90 ? -2.820 9.949 7.547 1.00 84.56 90 SER A N 1
ATOM 677 C CA . SER A 1 90 ? -3.134 8.967 6.512 1.00 84.56 90 SER A CA 1
ATOM 678 C C . SER A 1 90 ? -1.922 8.687 5.634 1.00 84.56 90 SER A C 1
ATOM 680 O O . SER A 1 90 ? -1.632 7.528 5.350 1.00 84.56 90 SER A O 1
ATOM 682 N N . SER A 1 91 ? -1.158 9.725 5.282 1.00 86.56 91 SER A N 1
ATOM 683 C CA . SER A 1 91 ? 0.067 9.587 4.490 1.00 86.56 91 SER A CA 1
ATOM 684 C C . SER A 1 91 ? 1.095 8.707 5.191 1.00 86.56 91 SER A C 1
ATOM 686 O O . SER A 1 91 ? 1.629 7.806 4.564 1.00 86.56 91 SER A O 1
ATOM 688 N N . ALA A 1 92 ? 1.335 8.914 6.490 1.00 85.69 92 ALA A N 1
ATOM 689 C CA . ALA A 1 92 ? 2.300 8.130 7.256 1.00 85.69 92 ALA A CA 1
ATOM 690 C C . ALA A 1 92 ? 1.928 6.639 7.285 1.00 85.69 92 ALA A C 1
ATOM 692 O O . ALA A 1 92 ? 2.777 5.787 7.036 1.00 85.69 92 ALA A O 1
ATOM 693 N N . ALA A 1 93 ? 0.650 6.318 7.514 1.00 90.06 93 ALA A N 1
ATOM 694 C CA . ALA A 1 93 ? 0.176 4.937 7.467 1.00 90.06 93 ALA A CA 1
ATOM 695 C C . ALA A 1 93 ? 0.359 4.319 6.069 1.00 90.06 93 ALA A C 1
ATOM 697 O O . ALA A 1 93 ? 0.881 3.212 5.948 1.00 90.06 93 ALA A O 1
ATOM 698 N N . LEU A 1 94 ? -0.020 5.045 5.011 1.00 92.19 94 LEU A N 1
ATOM 699 C CA . LEU A 1 94 ? 0.146 4.599 3.625 1.00 92.19 94 LEU A CA 1
ATOM 700 C C . LEU A 1 94 ? 1.613 4.373 3.259 1.00 92.19 94 LEU A C 1
ATOM 702 O O . LEU A 1 94 ? 1.947 3.345 2.676 1.00 92.19 94 LEU A O 1
ATOM 706 N N . MET A 1 95 ? 2.485 5.300 3.648 1.00 92.44 95 MET A N 1
ATOM 707 C CA . MET A 1 95 ? 3.925 5.222 3.428 1.00 92.44 95 MET A CA 1
ATOM 708 C C . MET A 1 95 ? 4.514 3.964 4.050 1.00 92.44 95 MET A C 1
ATOM 710 O O . MET A 1 95 ? 5.234 3.244 3.365 1.00 92.44 95 MET A O 1
ATOM 714 N N . VAL A 1 96 ? 4.172 3.670 5.308 1.00 93.44 96 VAL A N 1
ATOM 715 C CA . VAL A 1 96 ? 4.660 2.472 6.003 1.00 93.44 96 VAL A CA 1
ATOM 716 C C . VAL A 1 96 ? 4.234 1.207 5.266 1.00 93.44 96 VAL A C 1
ATOM 718 O O . VAL A 1 96 ? 5.071 0.351 5.002 1.00 93.44 96 VAL A O 1
ATOM 721 N N . TRP A 1 97 ? 2.963 1.087 4.881 1.00 95.56 97 TRP A N 1
ATOM 722 C CA . TRP A 1 97 ? 2.492 -0.116 4.192 1.00 95.56 97 TRP A CA 1
ATOM 723 C C . TRP A 1 97 ? 3.049 -0.267 2.773 1.00 95.56 97 TRP A C 1
ATOM 725 O O . TRP A 1 97 ? 3.384 -1.376 2.367 1.00 95.56 97 TRP A O 1
ATOM 735 N N . GLN A 1 98 ? 3.207 0.826 2.027 1.00 95.38 98 GLN A N 1
ATOM 736 C CA . GLN A 1 98 ? 3.841 0.789 0.705 1.00 95.38 98 GLN A CA 1
ATOM 737 C C . GLN A 1 98 ? 5.320 0.405 0.805 1.00 95.38 98 GLN A C 1
ATOM 739 O O . GLN A 1 98 ? 5.774 -0.485 0.088 1.00 95.38 98 GLN A O 1
ATOM 744 N N . SER A 1 99 ? 6.051 1.010 1.747 1.00 94.88 99 SER A N 1
ATOM 745 C CA . SER A 1 99 ? 7.446 0.663 2.033 1.00 94.88 99 SER A CA 1
ATOM 746 C C . SER A 1 99 ? 7.581 -0.784 2.509 1.00 94.88 99 SER A C 1
ATOM 748 O O . SER A 1 99 ? 8.521 -1.468 2.115 1.00 94.88 99 SER A O 1
ATOM 750 N N . TYR A 1 100 ? 6.629 -1.283 3.305 1.00 96.50 100 TYR A N 1
ATOM 751 C CA . TYR A 1 100 ? 6.586 -2.685 3.715 1.00 96.50 100 TYR A CA 1
ATOM 752 C C . TYR A 1 100 ? 6.550 -3.618 2.505 1.00 96.50 100 TYR A C 1
ATOM 754 O O . TYR A 1 100 ? 7.383 -4.514 2.426 1.00 96.50 100 TYR A O 1
ATOM 762 N N . PHE A 1 101 ? 5.649 -3.399 1.541 1.00 96.38 101 PHE A N 1
ATOM 763 C CA . PHE A 1 101 ? 5.566 -4.264 0.361 1.00 96.38 101 PHE A CA 1
ATOM 764 C C . PHE A 1 101 ? 6.821 -4.194 -0.510 1.00 96.38 101 PHE A C 1
ATOM 766 O O . PHE A 1 101 ? 7.243 -5.215 -1.048 1.00 96.38 101 PHE A O 1
ATOM 773 N N . GLU A 1 102 ? 7.468 -3.033 -0.603 1.00 96.19 102 GLU A N 1
ATOM 774 C CA . GLU A 1 102 ? 8.760 -2.924 -1.282 1.00 96.19 102 GLU A CA 1
ATOM 775 C C . GLU A 1 102 ? 9.860 -3.734 -0.599 1.00 96.19 102 GLU A C 1
ATOM 777 O O . GLU A 1 102 ? 10.627 -4.413 -1.282 1.00 96.19 102 GLU A O 1
ATOM 782 N N . ILE A 1 103 ? 9.945 -3.671 0.731 1.00 95.81 103 ILE A N 1
ATOM 783 C CA . ILE A 1 103 ? 10.960 -4.395 1.502 1.00 95.81 103 ILE A CA 1
ATOM 784 C C . ILE A 1 103 ? 10.668 -5.897 1.468 1.00 95.81 103 ILE A C 1
ATOM 786 O O . ILE A 1 103 ? 11.544 -6.673 1.095 1.00 95.81 103 ILE A O 1
ATOM 790 N N . ALA A 1 104 ? 9.433 -6.296 1.779 1.00 95.19 104 ALA A N 1
ATOM 791 C CA . ALA A 1 104 ? 9.009 -7.692 1.841 1.00 95.19 104 ALA A CA 1
ATOM 792 C C . ALA A 1 104 ? 9.147 -8.410 0.489 1.00 95.19 104 ALA A C 1
ATOM 794 O O . ALA A 1 104 ? 9.530 -9.575 0.445 1.00 95.19 104 ALA A O 1
ATOM 795 N N . CYS A 1 105 ? 8.893 -7.716 -0.626 1.00 95.00 105 CYS A N 1
ATOM 796 C CA . CYS A 1 105 ? 9.090 -8.287 -1.961 1.00 95.00 105 CYS A CA 1
ATOM 797 C C . CYS A 1 105 ? 10.545 -8.196 -2.448 1.00 95.00 105 CYS A C 1
ATOM 799 O O . CYS A 1 105 ? 10.878 -8.790 -3.470 1.00 95.00 105 CYS A O 1
ATOM 801 N N . GLY A 1 106 ? 11.416 -7.445 -1.764 1.00 94.12 106 GLY A N 1
ATOM 802 C CA . GLY A 1 106 ? 12.795 -7.217 -2.194 1.00 94.12 106 GLY A CA 1
ATOM 803 C C . GLY A 1 106 ? 12.905 -6.314 -3.427 1.00 94.12 106 GLY A C 1
ATOM 804 O O . GLY A 1 106 ? 13.765 -6.539 -4.279 1.00 94.12 106 GLY A O 1
ATOM 805 N N . ALA A 1 107 ? 12.052 -5.292 -3.547 1.00 92.75 107 ALA A N 1
ATOM 806 C CA . ALA A 1 107 ? 11.953 -4.396 -4.707 1.00 92.75 107 ALA A CA 1
ATOM 807 C C . ALA A 1 107 ? 13.260 -3.647 -5.045 1.00 92.75 107 ALA A C 1
ATOM 809 O O . ALA A 1 107 ? 13.430 -3.149 -6.159 1.00 92.75 107 ALA A O 1
ATOM 810 N N . ALA A 1 108 ? 14.204 -3.561 -4.106 1.00 89.25 108 ALA A N 1
ATOM 811 C CA . ALA A 1 108 ? 15.541 -3.025 -4.358 1.00 89.25 108 ALA A CA 1
ATOM 812 C C . ALA A 1 108 ? 16.420 -3.960 -5.215 1.00 89.25 108 ALA A C 1
ATOM 814 O O . ALA A 1 108 ? 17.357 -3.497 -5.859 1.00 89.25 108 ALA A O 1
ATOM 815 N N . ASN A 1 109 ? 16.112 -5.259 -5.244 1.00 89.94 109 ASN A N 1
ATOM 816 C CA . ASN A 1 109 ? 17.013 -6.292 -5.755 1.00 89.94 109 ASN A CA 1
ATOM 817 C C . ASN A 1 109 ? 16.728 -6.693 -7.209 1.00 89.94 109 ASN A C 1
ATOM 819 O O . ASN A 1 109 ? 17.624 -7.195 -7.883 1.00 89.94 109 ASN A O 1
ATOM 823 N N . SER A 1 110 ? 15.496 -6.522 -7.708 1.00 93.88 110 SER A N 1
ATOM 824 C CA . SER A 1 110 ? 15.165 -6.885 -9.094 1.00 93.88 110 SER A CA 1
ATOM 825 C C . SER A 1 110 ? 13.913 -6.183 -9.645 1.00 93.88 110 SER A C 1
ATOM 827 O O . SER A 1 110 ? 13.017 -5.837 -8.873 1.00 93.88 110 SER A O 1
ATOM 829 N N . PRO A 1 111 ? 13.786 -6.035 -10.980 1.00 92.81 111 PRO A N 1
ATOM 830 C CA . PRO A 1 111 ? 12.557 -5.543 -11.612 1.00 92.81 111 PRO A CA 1
ATOM 831 C C . PRO A 1 111 ? 11.330 -6.428 -11.349 1.00 92.81 111 PRO A C 1
ATOM 833 O O . PRO A 1 111 ? 10.235 -5.913 -11.155 1.00 92.81 111 PRO A O 1
ATOM 836 N N . ALA A 1 112 ? 11.503 -7.752 -11.281 1.00 94.94 112 ALA A N 1
ATOM 837 C CA . ALA A 1 112 ? 10.410 -8.675 -10.962 1.00 94.94 112 ALA A CA 1
ATOM 838 C C . ALA A 1 112 ? 9.882 -8.466 -9.530 1.00 94.94 112 ALA A C 1
ATOM 840 O O . ALA A 1 112 ? 8.679 -8.506 -9.292 1.00 94.94 112 ALA A O 1
ATOM 841 N N . ALA A 1 113 ? 10.777 -8.176 -8.583 1.00 94.94 113 ALA A N 1
ATOM 842 C CA . ALA A 1 113 ? 10.401 -7.823 -7.218 1.00 94.94 113 ALA A CA 1
ATOM 843 C C . ALA A 1 113 ? 9.684 -6.465 -7.128 1.00 94.94 113 ALA A C 1
ATOM 845 O O . ALA A 1 113 ? 8.792 -6.298 -6.300 1.00 94.94 113 ALA A O 1
ATOM 846 N N . GLN A 1 114 ? 10.046 -5.498 -7.980 1.00 95.19 114 GLN A N 1
ATOM 847 C CA . GLN A 1 114 ? 9.319 -4.225 -8.084 1.00 95.19 114 GLN A CA 1
ATOM 848 C C . GLN A 1 114 ? 7.899 -4.440 -8.601 1.00 95.19 114 GLN A C 1
ATOM 850 O O . GLN A 1 114 ? 6.957 -3.886 -8.039 1.00 95.19 114 GLN A O 1
ATOM 855 N N . ASP A 1 115 ? 7.748 -5.273 -9.631 1.00 96.62 115 ASP A N 1
ATOM 856 C CA . ASP A 1 115 ? 6.445 -5.640 -10.183 1.00 96.62 115 ASP A CA 1
ATOM 857 C C . ASP A 1 115 ? 5.543 -6.273 -9.116 1.00 96.62 115 ASP A C 1
ATOM 859 O O . ASP A 1 115 ? 4.403 -5.845 -8.920 1.00 96.62 115 ASP A O 1
ATOM 863 N N . LEU A 1 116 ? 6.091 -7.232 -8.363 1.00 96.06 116 LEU A N 1
ATOM 864 C CA . LEU A 1 116 ? 5.389 -7.889 -7.266 1.00 96.06 116 LEU A CA 1
ATOM 865 C C . LEU A 1 116 ? 4.991 -6.899 -6.164 1.00 96.06 116 LEU A C 1
ATOM 867 O O . LEU A 1 116 ? 3.836 -6.892 -5.743 1.00 96.06 116 LEU A O 1
ATOM 871 N N . ALA A 1 117 ? 5.907 -6.020 -5.742 1.00 96.56 117 ALA A N 1
ATOM 872 C CA . ALA A 1 117 ? 5.618 -5.004 -4.731 1.00 96.56 117 ALA A CA 1
ATOM 873 C C . ALA A 1 117 ? 4.446 -4.107 -5.148 1.00 96.56 117 ALA A C 1
ATOM 875 O O . ALA A 1 117 ? 3.558 -3.829 -4.345 1.00 96.56 117 ALA A O 1
ATOM 876 N N . VAL A 1 118 ? 4.408 -3.686 -6.414 1.00 97.00 118 VAL A N 1
ATOM 877 C CA . VAL A 1 118 ? 3.318 -2.853 -6.936 1.00 97.00 118 VAL A CA 1
ATOM 878 C C . VAL A 1 118 ? 2.008 -3.625 -6.995 1.00 97.00 118 VAL A C 1
ATOM 880 O O . VAL A 1 118 ? 0.971 -3.067 -6.647 1.00 97.00 118 VAL A O 1
ATOM 883 N N . CYS A 1 119 ? 2.034 -4.903 -7.377 1.00 96.25 119 CYS A N 1
ATOM 884 C CA . CYS A 1 119 ? 0.841 -5.747 -7.346 1.00 96.25 119 CYS A CA 1
ATOM 885 C C . CYS A 1 119 ? 0.266 -5.855 -5.926 1.00 96.25 119 CYS A C 1
ATOM 887 O O . CYS A 1 119 ? -0.943 -5.712 -5.745 1.00 96.25 119 CYS A O 1
ATOM 889 N N . GLU A 1 120 ? 1.117 -6.037 -4.914 1.00 95.88 120 GLU A N 1
ATOM 890 C CA . GLU A 1 120 ? 0.685 -6.086 -3.514 1.00 95.88 120 GLU A CA 1
ATOM 891 C C . GLU A 1 120 ? 0.175 -4.723 -3.013 1.00 95.88 120 GLU A C 1
ATOM 893 O O . GLU A 1 120 ? -0.859 -4.665 -2.343 1.00 95.88 120 GLU A O 1
ATOM 898 N N . ILE A 1 121 ? 0.815 -3.613 -3.404 1.00 96.31 121 ILE A N 1
ATOM 899 C CA . ILE A 1 121 ? 0.329 -2.252 -3.114 1.00 96.31 121 ILE A CA 1
ATOM 900 C C . ILE A 1 121 ? -1.059 -2.040 -3.727 1.00 96.31 121 ILE A C 1
ATOM 902 O O . ILE A 1 121 ? -1.985 -1.650 -3.021 1.00 96.31 121 ILE A O 1
ATOM 906 N N . LEU A 1 122 ? -1.233 -2.335 -5.016 1.00 95.81 122 LEU A N 1
ATOM 907 C CA . LEU A 1 122 ? -2.512 -2.195 -5.718 1.00 95.81 122 LEU A CA 1
ATOM 908 C C . LEU A 1 122 ? -3.603 -3.101 -5.131 1.00 95.81 122 LEU A C 1
ATOM 910 O O . LEU A 1 122 ? -4.783 -2.755 -5.147 1.00 95.81 122 LEU A O 1
ATOM 914 N N . ARG A 1 123 ? -3.226 -4.264 -4.602 1.00 94.75 123 ARG A N 1
ATOM 915 C CA . ARG A 1 123 ? -4.164 -5.211 -4.001 1.00 94.75 123 ARG A CA 1
ATOM 916 C C . ARG A 1 123 ? -4.629 -4.768 -2.619 1.00 94.75 123 ARG A C 1
ATOM 918 O O . ARG A 1 123 ? -5.823 -4.824 -2.327 1.00 94.75 123 ARG A O 1
ATOM 925 N N . TRP A 1 124 ? -3.697 -4.363 -1.761 1.00 94.81 124 TRP A N 1
ATOM 926 C CA . TRP A 1 124 ? -3.971 -4.196 -0.334 1.00 94.81 124 TRP A CA 1
ATOM 927 C C . TRP A 1 124 ? -4.064 -2.744 0.119 1.00 94.81 124 TRP A C 1
ATOM 929 O O . TRP A 1 124 ? -4.760 -2.475 1.100 1.00 94.81 124 TRP A O 1
ATOM 939 N N . VAL A 1 125 ? -3.360 -1.826 -0.551 1.00 95.19 125 VAL A N 1
ATOM 940 C CA . VAL A 1 125 ? -3.242 -0.405 -0.181 1.00 95.19 125 VAL A CA 1
ATOM 941 C C . VAL A 1 125 ? -3.208 0.498 -1.440 1.00 95.19 125 VAL A C 1
ATOM 943 O O . VAL A 1 125 ? -2.239 1.232 -1.657 1.00 95.19 125 VAL A O 1
ATOM 946 N N . PRO A 1 126 ? -4.248 0.472 -2.305 1.00 95.12 126 PRO A N 1
ATOM 947 C CA . PRO A 1 126 ? -4.272 1.208 -3.572 1.00 95.12 126 PRO A CA 1
ATOM 948 C C . PRO A 1 126 ? -4.617 2.689 -3.373 1.00 95.12 126 PRO A C 1
ATOM 950 O O . PRO A 1 126 ? -5.654 3.171 -3.826 1.00 95.12 126 PRO A O 1
ATOM 953 N N . ALA A 1 127 ? -3.766 3.423 -2.667 1.00 93.06 127 ALA A N 1
ATOM 954 C CA . ALA A 1 127 ? -4.013 4.815 -2.316 1.00 93.06 127 ALA A CA 1
ATOM 955 C C . ALA A 1 127 ? -2.751 5.669 -2.433 1.00 93.06 127 ALA A C 1
ATOM 957 O O . ALA A 1 127 ? -1.631 5.195 -2.236 1.00 93.06 127 ALA A O 1
ATOM 958 N N . ILE A 1 128 ? -2.941 6.951 -2.739 1.00 90.56 128 ILE A N 1
ATOM 959 C CA . ILE A 1 128 ? -1.845 7.902 -2.934 1.00 90.56 128 ILE A CA 1
ATOM 960 C C . ILE A 1 128 ? -1.598 8.683 -1.628 1.00 90.56 128 ILE A C 1
ATOM 962 O O . ILE A 1 128 ? -2.514 9.356 -1.144 1.00 90.56 128 ILE A O 1
ATOM 966 N N . PRO A 1 129 ? -0.390 8.636 -1.035 1.00 86.38 129 PRO A N 1
ATOM 967 C CA . PRO A 1 129 ? -0.154 9.138 0.319 1.00 86.38 129 PRO A CA 1
ATOM 968 C C . PRO A 1 129 ? -0.401 10.641 0.497 1.00 86.38 129 PRO A C 1
ATOM 970 O O . PRO A 1 129 ? -0.883 11.038 1.554 1.00 86.38 129 PRO A O 1
ATOM 973 N N . ASP A 1 130 ? -0.111 11.487 -0.492 1.00 81.12 130 ASP A N 1
ATOM 974 C CA . ASP A 1 130 ? -0.188 12.951 -0.365 1.00 81.12 130 ASP A CA 1
ATOM 975 C C . ASP A 1 130 ? -1.599 13.539 -0.494 1.00 81.12 130 ASP A C 1
ATOM 977 O O . ASP A 1 130 ? -1.828 14.658 -0.036 1.00 81.12 130 ASP A O 1
ATOM 981 N N . ILE A 1 131 ? -2.545 12.788 -1.062 1.00 83.75 131 ILE A N 1
ATOM 982 C CA . ILE A 1 131 ? -3.918 13.262 -1.316 1.00 83.75 131 ILE A CA 1
ATOM 983 C C . ILE A 1 131 ? -4.999 12.412 -0.642 1.00 83.75 131 ILE A C 1
ATOM 985 O O . ILE A 1 131 ? -6.167 12.779 -0.667 1.00 83.75 131 ILE A O 1
ATOM 989 N N . THR A 1 132 ? -4.646 11.285 -0.019 1.00 85.75 132 THR A N 1
ATOM 990 C CA . THR A 1 132 ? -5.642 10.433 0.644 1.00 85.75 132 THR A CA 1
ATOM 991 C C . THR A 1 132 ? -6.018 10.997 2.011 1.00 85.75 132 THR A C 1
ATOM 993 O O . THR A 1 132 ? -5.195 11.057 2.928 1.00 85.75 132 THR A O 1
ATOM 996 N N . THR A 1 133 ? -7.291 11.355 2.175 1.00 85.00 133 THR A N 1
ATOM 997 C CA . THR A 1 133 ? -7.842 11.771 3.473 1.00 85.00 133 THR A CA 1
ATOM 998 C C . THR A 1 133 ? -8.052 10.574 4.418 1.00 85.00 133 THR A C 1
ATOM 1000 O O . THR A 1 133 ? -8.200 9.443 3.947 1.00 85.00 133 THR A O 1
ATOM 1003 N N . PRO A 1 134 ? -8.164 10.778 5.746 1.00 85.12 134 PRO A N 1
ATOM 1004 C CA . PRO A 1 134 ? -8.449 9.684 6.684 1.00 85.12 134 PRO A CA 1
ATOM 1005 C C . PRO A 1 134 ? -9.746 8.922 6.388 1.00 85.12 134 PRO A C 1
ATOM 1007 O O . PRO A 1 134 ? -9.795 7.696 6.503 1.00 85.12 134 PRO A O 1
ATOM 1010 N N . SER A 1 135 ? -10.796 9.638 5.980 1.00 86.62 135 SER A N 1
ATOM 1011 C CA . SER A 1 135 ? -12.082 9.038 5.616 1.00 86.62 135 SER A CA 1
ATOM 1012 C C . SER A 1 135 ? -11.960 8.185 4.354 1.00 86.62 135 SER A C 1
ATOM 1014 O O . SER A 1 135 ? -12.451 7.055 4.328 1.00 86.62 135 SER A O 1
ATOM 1016 N N . SER A 1 136 ? -11.267 8.696 3.333 1.00 88.06 136 SER A N 1
ATOM 1017 C CA . SER A 1 136 ? -11.011 7.966 2.088 1.00 88.06 136 SER A CA 1
ATOM 1018 C C . SER A 1 136 ? -10.139 6.739 2.324 1.00 88.06 136 SER A C 1
ATOM 1020 O O . SER A 1 136 ? -10.453 5.663 1.822 1.00 88.06 136 SER A O 1
ATOM 1022 N N . LEU A 1 137 ? -9.102 6.864 3.159 1.00 90.25 137 LEU A N 1
ATOM 1023 C CA . LEU A 1 137 ? -8.230 5.756 3.542 1.00 90.25 137 LEU A CA 1
ATOM 1024 C C . LEU A 1 137 ? -9.042 4.593 4.118 1.00 90.25 137 LEU A C 1
ATOM 1026 O O . LEU A 1 137 ? -8.907 3.458 3.667 1.00 90.25 137 LEU A O 1
ATOM 1030 N N . LEU A 1 138 ? -9.930 4.877 5.074 1.00 90.81 138 LEU A N 1
ATOM 1031 C CA . LEU A 1 138 ? -10.808 3.865 5.664 1.00 90.81 138 LEU A CA 1
ATOM 1032 C C . LEU A 1 138 ? -11.673 3.167 4.610 1.00 90.81 138 LEU A C 1
ATOM 1034 O O . LEU A 1 138 ? -11.783 1.940 4.627 1.00 90.81 138 LEU A O 1
ATOM 1038 N N . GLN A 1 139 ? -12.273 3.922 3.687 1.00 91.25 139 GLN A N 1
ATOM 1039 C CA . GLN A 1 139 ? -13.111 3.358 2.627 1.00 91.25 139 GLN A CA 1
ATOM 1040 C C . GLN A 1 139 ? -12.312 2.469 1.668 1.00 91.25 139 GLN A C 1
ATOM 1042 O O . GLN A 1 139 ? -12.774 1.379 1.327 1.00 91.25 139 GLN A O 1
ATOM 1047 N N . VAL A 1 140 ? -11.127 2.919 1.247 1.00 92.19 140 VAL A N 1
ATOM 1048 C CA . VAL A 1 140 ? -10.242 2.175 0.341 1.00 92.19 140 VAL A CA 1
ATOM 1049 C C . VAL A 1 140 ? -9.798 0.872 0.985 1.00 92.19 140 VAL A C 1
ATOM 1051 O O . VAL A 1 140 ? -10.037 -0.201 0.438 1.00 92.19 140 VAL A O 1
ATOM 1054 N N . LEU A 1 141 ? -9.220 0.948 2.181 1.00 93.38 141 LEU A N 1
ATOM 1055 C CA . LEU A 1 141 ? -8.678 -0.224 2.858 1.00 93.38 141 LEU A CA 1
ATOM 1056 C C . LEU A 1 141 ? -9.773 -1.241 3.198 1.00 93.38 141 LEU A C 1
ATOM 1058 O O . LEU A 1 141 ? -9.567 -2.442 3.037 1.00 93.38 141 LEU A O 1
ATOM 1062 N N . THR A 1 142 ? -10.969 -0.784 3.583 1.00 92.44 142 THR A N 1
ATOM 1063 C CA . THR A 1 142 ? -12.104 -1.692 3.829 1.00 92.44 142 THR A CA 1
ATOM 1064 C C . THR A 1 142 ? -12.488 -2.473 2.566 1.00 92.44 142 THR A C 1
ATOM 1066 O O . THR A 1 142 ? -12.752 -3.672 2.643 1.00 92.44 142 THR A O 1
ATOM 1069 N N . LYS A 1 143 ? -12.462 -1.840 1.382 1.00 91.31 143 LYS A N 1
ATOM 1070 C CA . LYS A 1 143 ? -12.687 -2.532 0.096 1.00 91.31 143 LYS A CA 1
ATOM 1071 C C . LYS A 1 143 ? -11.575 -3.534 -0.234 1.00 91.31 143 LYS A C 1
ATOM 1073 O O . LYS A 1 143 ? -11.843 -4.534 -0.891 1.00 91.31 143 LYS A O 1
ATOM 1078 N N . CYS A 1 144 ? -10.365 -3.302 0.266 1.00 91.50 144 CYS A N 1
ATOM 1079 C CA . CYS A 1 144 ? -9.208 -4.190 0.133 1.00 91.50 144 CYS A CA 1
ATOM 1080 C C . CYS A 1 144 ? -9.144 -5.289 1.210 1.00 91.50 144 CYS A C 1
ATOM 1082 O O . CYS A 1 144 ? -8.095 -5.895 1.413 1.00 91.50 144 CYS A O 1
ATOM 1084 N N . GLY A 1 145 ? -10.240 -5.552 1.929 1.00 90.31 145 GLY A N 1
ATOM 1085 C CA . GLY A 1 145 ? -10.316 -6.641 2.909 1.00 90.31 145 GLY A CA 1
ATOM 1086 C C . GLY A 1 145 ? -9.773 -6.299 4.298 1.00 90.31 145 GLY A C 1
ATOM 1087 O O . GLY A 1 145 ? -9.635 -7.193 5.135 1.00 90.31 145 GLY A O 1
ATOM 1088 N N . TRP A 1 146 ? -9.488 -5.026 4.578 1.00 93.44 146 TRP A N 1
ATOM 1089 C CA . TRP A 1 146 ? -9.183 -4.592 5.937 1.00 93.44 146 TRP A CA 1
ATOM 1090 C C . TRP A 1 146 ? -10.453 -4.551 6.778 1.00 93.44 146 TRP A C 1
ATOM 1092 O O . TRP A 1 146 ? -11.522 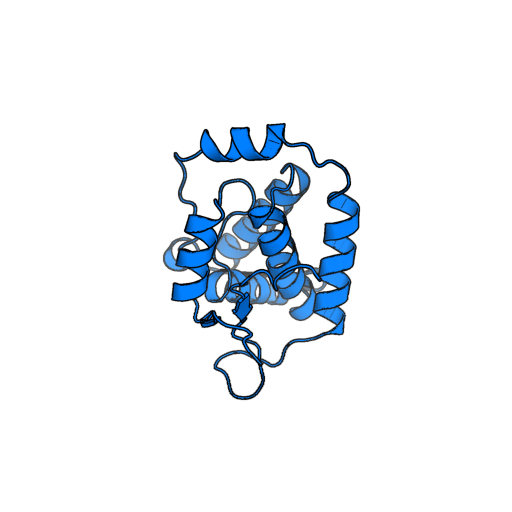-4.154 6.314 1.00 93.44 146 TRP A O 1
ATOM 1102 N N . VAL A 1 147 ? -10.337 -4.943 8.044 1.00 91.12 147 VAL A N 1
ATOM 1103 C CA . VAL A 1 147 ? -11.499 -5.120 8.919 1.00 91.12 147 VAL A CA 1
ATOM 1104 C C . VAL A 1 147 ? -11.495 -4.059 10.004 1.00 91.12 147 VAL A C 1
ATOM 1106 O O . VAL A 1 147 ? -10.624 -4.052 10.873 1.00 91.12 147 VAL A O 1
ATOM 1109 N N . LEU A 1 148 ? -12.494 -3.179 9.985 1.00 90.56 148 LEU A N 1
ATOM 1110 C CA . LEU A 1 148 ? -12.692 -2.204 11.051 1.00 90.56 148 LEU A CA 1
ATOM 1111 C C . LEU A 1 148 ? -13.319 -2.896 12.265 1.00 90.56 148 LEU A C 1
ATOM 1113 O O . LEU A 1 148 ? -14.432 -3.419 12.196 1.00 90.56 148 LEU A O 1
ATOM 1117 N N . ARG A 1 149 ? -12.616 -2.878 13.395 1.00 88.00 149 ARG A N 1
ATOM 1118 C CA . ARG A 1 149 ? -13.127 -3.325 14.691 1.00 88.00 149 ARG A CA 1
ATOM 1119 C C . ARG A 1 149 ? -13.302 -2.116 15.598 1.00 88.00 149 ARG A C 1
ATOM 1121 O O . ARG A 1 149 ? -12.402 -1.294 15.733 1.00 88.00 149 ARG A O 1
ATOM 1128 N N . GLY A 1 150 ? -14.484 -1.992 16.186 1.00 82.88 150 GLY A N 1
ATOM 1129 C CA . GLY A 1 150 ? -14.756 -1.056 17.274 1.00 82.88 150 GLY A CA 1
ATOM 1130 C C . GLY A 1 150 ? -15.061 -1.823 18.552 1.00 82.88 150 GLY A C 1
ATOM 1131 O O . GLY A 1 150 ? -15.385 -3.005 18.467 1.00 82.88 150 GLY A O 1
ATOM 1132 N N . ARG A 1 151 ? -15.000 -1.120 19.691 1.00 65.94 151 ARG A N 1
ATOM 1133 C CA . ARG A 1 151 ? -15.164 -1.679 21.042 1.00 65.94 151 ARG A CA 1
ATOM 1134 C C . ARG A 1 151 ? -14.054 -2.669 21.387 1.00 65.94 151 ARG A C 1
ATOM 1136 O O . ARG A 1 151 ? -14.243 -3.878 21.351 1.00 65.94 151 ARG A O 1
ATOM 1143 N N . PHE A 1 152 ? -12.898 -2.125 21.760 1.00 59.94 152 PHE A N 1
ATOM 1144 C CA . PHE A 1 152 ? -11.931 -2.839 22.601 1.00 59.94 152 PHE A CA 1
ATOM 1145 C C . PHE A 1 152 ? -12.419 -2.806 24.054 1.00 59.94 152 PHE A C 1
ATOM 1147 O O . PHE A 1 152 ? -11.706 -2.368 24.950 1.00 59.94 152 PHE A O 1
ATOM 1154 N N . ASP A 1 153 ? -13.684 -3.163 24.258 1.00 43.78 153 ASP A N 1
ATOM 1155 C CA . ASP A 1 153 ? -14.263 -3.290 25.583 1.00 43.78 153 ASP A CA 1
ATOM 1156 C C . ASP A 1 153 ? -13.966 -4.722 26.041 1.00 43.78 153 ASP A C 1
ATOM 1158 O O . ASP A 1 153 ? -14.512 -5.658 25.464 1.00 43.78 153 ASP A O 1
ATOM 1162 N N . VAL A 1 154 ? -13.033 -4.818 26.997 1.00 42.91 154 VAL A N 1
ATOM 1163 C CA . VAL A 1 154 ? -12.797 -5.877 28.007 1.00 42.91 154 VAL A CA 1
ATOM 1164 C C . VAL A 1 154 ? -13.018 -7.330 27.577 1.00 42.91 154 VAL A C 1
ATOM 1166 O O . VAL A 1 154 ? -14.184 -7.772 27.490 1.00 42.91 154 VAL A O 1
#

Radius of gyration: 16.06 Å; chains: 1; bounding box: 32×41×54 Å

Foldseek 3Di:
DDDDDWDKDWAFQLPPPGPHPHQDPVLLVVLLVVLVVVQPPDDPVLLVVLVVPQPDDQFAAVVCQVDLVSLLVVLVVLVVLSVVANFDPQLSVLSSLLSSLCSVLVVVPDSVSSSRSSVVCNLQPRGRSRNQDPVNRVVRNVVSVIDIDTDPDD

pLDDT: mean 83.47, std 14.78, range [42.91, 97.06]

Sequence (154 aa):
MAEPIPVKVLLHPLRDGHSGPPLDHQAFHAAVQCCAADSQAWCLQTALRAGTVAFGKEILDPRDFPDPCSRAGLLHELRSRRASCRPSCSSAALMVWQSYFEIACGAANSPAAQDLAVCEILRWVPAIPDITTPSSLLQVLTKCGWVLRGRFDV

Organism: Polarella glacialis (NCBI:txid89957)

Secondary structure (DSSP, 8-state):
-PPPPP-EEEE-S-STTSSSPPP-HHHHHHHHHHHHHHGGG--HHHHHHHTT---S--B--GGG--SHHHHHHHHHHHHHHHHH----HHHHHHHHHHHHHHHHTTTTT-HHHHHHHHHHHHHH--B-TTT--HHHHHHHHHHTT-EEEE----